Protein AF-A0A8C5PYG5-F1 (afdb_monomer_lite)

InterPro domains:
  IPR000269 Copper amine oxidase [PTHR10638] (22-104)
  IPR015798 Copper amine oxidase, catalytic domain [PF01179] (19-100)
  IPR036460 Copper amine oxidase, catalytic domain superfamily [G3DSA:2.70.98.20] (9-107)
  IPR036460 Copper amine oxidase, catalytic domain superfamily [SSF49998] (23-104)
  IPR049947 Copper amine oxidase, copper-binding site [PS01165] (77-90)

pLDDT: mean 79.38, std 17.61, range [25.11, 94.12]

Secondary structure (DSSP, 8-state):
-------B-PPPTT--SHHHHHTGGGGBSEEEEE--TT---SS-TTGGG-SSS-SS-GGGG-S----TTS-EEEEE---------GGGSSS--STT-----------TT---

Radius of gyration: 17.87 Å; chains: 1; bounding box: 39×53×44 Å

Foldseek 3Di:
DDDDPPPFPDDDPPPPDLVCLQPVLQRDQKDKAADDPVQPDLHDPCCVVPSPDGPHGNVVRPDPDDPPPGHMDMDHDKADDDDDDPVCPPHHDPVPRDIDDDDDDDDPPPPD

Sequence (112 aa):
TFEKFEFECKPNSEMKHSVIRLCVYSSYKLAITKHKDQEHESSSIYHQNDPWNPTVKFSNFINDEDIKDTDLVAWITAGFLHIPHAEDIPNTVTAGNGVGAPLRSFLPGTFY

Organism: NCBI:txid445787

Structure (mmCIF, N/CA/C/O backbone):
data_AF-A0A8C5PYG5-F1
#
_entry.id   AF-A0A8C5PYG5-F1
#
loop_
_atom_site.group_PDB
_atom_site.id
_atom_site.type_symbol
_atom_site.label_atom_id
_atom_site.label_alt_id
_atom_site.label_comp_id
_atom_site.label_asym_id
_atom_site.label_entity_id
_atom_site.label_seq_id
_atom_site.pdbx_PDB_ins_code
_atom_site.Cartn_x
_atom_site.Cartn_y
_atom_site.Cartn_z
_atom_site.occupancy
_atom_site.B_iso_or_equiv
_atom_site.auth_seq_id
_atom_site.auth_comp_id
_atom_site.auth_asym_id
_atom_site.auth_atom_id
_atom_site.pdbx_PDB_model_num
ATOM 1 N N . THR A 1 1 ? -15.546 19.706 9.807 1.00 29.00 1 THR A N 1
ATOM 2 C CA . THR A 1 1 ? -16.313 18.615 9.180 1.00 29.00 1 THR A CA 1
ATOM 3 C C . THR A 1 1 ? -15.469 18.058 8.062 1.00 29.00 1 THR A C 1
ATOM 5 O O . THR A 1 1 ? -15.253 18.769 7.094 1.00 29.00 1 THR A O 1
ATOM 8 N N . PHE A 1 2 ? -14.876 16.876 8.236 1.00 25.11 2 PHE A N 1
ATOM 9 C CA . PHE A 1 2 ? -14.152 16.225 7.143 1.00 25.11 2 PHE A CA 1
ATOM 10 C C . PHE A 1 2 ? -15.192 15.605 6.219 1.00 25.11 2 PHE A C 1
ATOM 12 O O . PHE A 1 2 ? -15.776 14.572 6.533 1.00 25.11 2 PHE A O 1
ATOM 19 N N . GLU A 1 3 ? -15.497 16.310 5.135 1.00 27.70 3 GLU A N 1
ATOM 20 C CA . GLU A 1 3 ? -16.254 15.737 4.036 1.00 27.70 3 GLU A CA 1
ATOM 21 C C . GLU A 1 3 ? -15.373 14.717 3.311 1.00 27.70 3 GLU A C 1
ATOM 23 O O . GLU A 1 3 ? -14.167 14.888 3.133 1.00 27.70 3 GLU A O 1
ATOM 28 N N . LYS A 1 4 ? -16.011 13.609 2.967 1.00 30.28 4 LYS A N 1
ATOM 29 C CA . LYS A 1 4 ? -15.463 12.425 2.325 1.00 30.28 4 LYS A CA 1
ATOM 30 C C . LYS A 1 4 ? -14.752 12.805 1.015 1.00 30.28 4 LYS A C 1
ATOM 32 O O . LYS A 1 4 ? -15.407 13.066 0.012 1.00 30.28 4 LYS A O 1
ATOM 37 N N . PHE A 1 5 ? -13.419 12.824 1.007 1.00 34.53 5 PHE A N 1
ATOM 38 C CA . PHE A 1 5 ? -12.637 12.914 -0.231 1.00 34.53 5 PHE A CA 1
ATOM 39 C C . PHE A 1 5 ? -12.561 11.523 -0.874 1.00 34.53 5 PHE A C 1
ATOM 41 O O . PHE A 1 5 ? -11.644 10.746 -0.620 1.00 34.53 5 PHE A O 1
ATOM 48 N N . GLU A 1 6 ? -13.567 11.187 -1.678 1.00 33.41 6 GLU A N 1
ATOM 49 C CA . GLU A 1 6 ? -13.674 9.909 -2.393 1.00 33.41 6 GLU A CA 1
ATOM 50 C C . GLU A 1 6 ? -12.855 9.994 -3.705 1.00 33.41 6 GLU A C 1
ATOM 52 O O . GLU A 1 6 ? -13.366 10.357 -4.760 1.00 33.41 6 GLU A O 1
ATOM 57 N N . PHE A 1 7 ? -11.546 9.705 -3.653 1.00 36.94 7 PHE A N 1
ATOM 58 C CA . PHE A 1 7 ? -10.719 9.463 -4.852 1.00 36.94 7 PHE A CA 1
ATOM 59 C C . PHE A 1 7 ? -10.709 7.964 -5.172 1.00 36.94 7 PHE A C 1
ATOM 61 O O . PHE A 1 7 ? -9.690 7.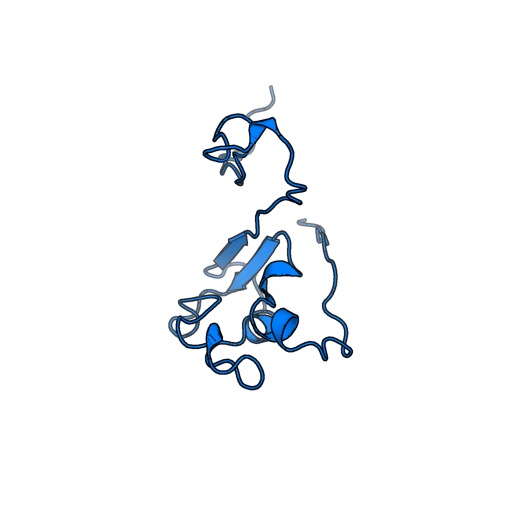287 -5.037 1.00 36.94 7 PHE A O 1
ATOM 68 N N . GLU A 1 8 ? -11.861 7.427 -5.560 1.00 42.12 8 GLU A N 1
ATOM 69 C CA . GLU A 1 8 ? -12.065 5.982 -5.625 1.00 42.12 8 GLU A CA 1
ATOM 70 C C . GLU A 1 8 ? -12.263 5.494 -7.064 1.00 42.12 8 GLU A C 1
ATOM 72 O O . GLU A 1 8 ? -13.185 5.915 -7.759 1.00 42.12 8 GLU A O 1
ATOM 77 N N . CYS A 1 9 ? -11.415 4.563 -7.507 1.00 41.72 9 CYS A N 1
ATOM 78 C CA . CYS A 1 9 ? -11.832 3.565 -8.484 1.00 41.72 9 CYS A CA 1
ATOM 79 C C . CYS A 1 9 ? -12.339 2.382 -7.657 1.00 41.72 9 CYS A C 1
ATOM 81 O O . CYS A 1 9 ? -11.546 1.545 -7.228 1.00 41.72 9 CYS A O 1
ATOM 83 N N . LYS A 1 10 ? -13.640 2.368 -7.335 1.00 45.12 10 LYS A N 1
ATOM 84 C CA . LYS A 1 10 ? -14.218 1.305 -6.505 1.00 45.12 10 LYS A CA 1
ATOM 85 C C . LYS A 1 10 ? -13.972 -0.045 -7.172 1.00 45.12 10 LYS A C 1
ATOM 87 O O . LYS A 1 10 ? -14.439 -0.231 -8.300 1.00 45.12 10 LYS A O 1
ATOM 92 N N . PRO A 1 11 ? -13.292 -0.992 -6.508 1.00 52.25 11 PRO A N 1
ATOM 93 C CA . PRO A 1 11 ? -13.224 -2.346 -7.018 1.00 52.25 11 PRO A CA 1
ATOM 94 C C . PRO A 1 11 ? -14.645 -2.908 -7.115 1.00 52.25 11 PRO A C 1
ATOM 96 O O . PRO A 1 11 ? -15.364 -3.006 -6.123 1.00 52.25 11 PRO A O 1
ATOM 99 N N . ASN A 1 12 ? -15.078 -3.227 -8.332 1.00 47.09 12 ASN A N 1
ATOM 100 C CA . ASN A 1 12 ? -16.399 -3.792 -8.572 1.00 47.09 12 ASN A CA 1
ATOM 101 C C . ASN A 1 12 ? -16.413 -5.298 -8.248 1.00 47.09 12 ASN A C 1
ATOM 103 O O . ASN A 1 12 ? -15.378 -5.963 -8.158 1.00 47.09 12 ASN A O 1
ATOM 107 N N . SER A 1 13 ? -17.612 -5.868 -8.124 1.00 48.84 13 SER A N 1
ATOM 108 C CA . SER A 1 13 ? -17.832 -7.313 -7.952 1.00 48.84 13 SER A CA 1
ATOM 109 C C . SER A 1 13 ? -17.318 -8.167 -9.129 1.00 48.84 13 SER A C 1
ATOM 111 O O . SER A 1 13 ? -17.391 -9.396 -9.085 1.00 48.84 13 SER A O 1
ATOM 113 N N . GLU A 1 14 ? -16.760 -7.540 -10.170 1.00 49.03 14 GLU A N 1
ATOM 114 C CA . GLU A 1 14 ? -16.284 -8.163 -11.402 1.00 49.03 14 GLU A CA 1
ATOM 115 C C . GLU A 1 14 ? -14.758 -8.267 -11.509 1.00 49.03 14 GLU A C 1
ATOM 117 O O . GLU A 1 14 ? -14.259 -8.665 -12.564 1.00 49.03 14 GLU A O 1
ATOM 122 N N . MET A 1 15 ? -13.993 -8.002 -10.441 1.00 56.94 15 MET A N 1
ATOM 123 C CA . MET A 1 15 ? -12.551 -8.298 -10.410 1.00 56.94 15 MET A CA 1
ATOM 124 C C . MET A 1 15 ? -12.302 -9.820 -10.439 1.00 56.94 15 MET A C 1
ATOM 126 O O . MET A 1 15 ? -12.039 -10.495 -9.436 1.00 56.94 15 MET A O 1
ATOM 130 N N . L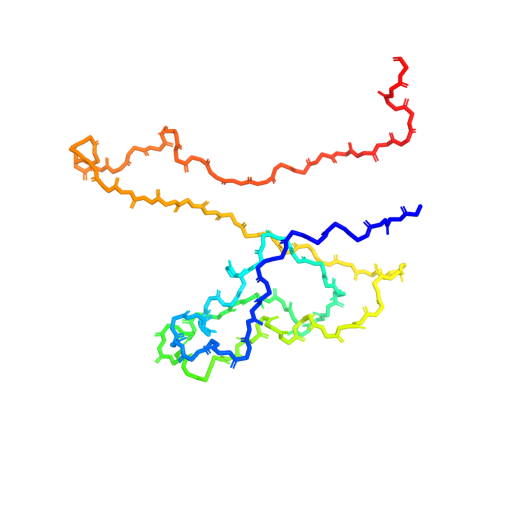YS A 1 16 ? -12.446 -10.394 -11.633 1.00 57.69 16 LYS A N 1
ATOM 131 C CA . LYS A 1 16 ? -12.281 -11.818 -11.947 1.00 57.69 16 LYS A CA 1
ATOM 132 C C . LYS A 1 16 ? -10.846 -12.147 -12.350 1.00 57.69 16 LYS A C 1
ATOM 134 O O . LYS A 1 16 ? -10.462 -13.310 -12.308 1.00 57.69 16 LYS A O 1
ATOM 139 N N . HIS A 1 17 ? -10.052 -11.139 -12.712 1.00 73.94 17 HIS A N 1
ATOM 140 C CA . HIS A 1 17 ? -8.674 -11.336 -13.144 1.00 73.94 17 HIS A CA 1
ATOM 141 C C . HIS A 1 17 ? -7.755 -11.593 -11.942 1.00 73.94 17 HIS A C 1
ATOM 143 O O . HIS A 1 17 ? -7.748 -10.820 -10.982 1.00 73.94 17 HIS A O 1
ATOM 149 N N . SER A 1 18 ? -6.969 -12.670 -12.003 1.00 68.94 18 SER A N 1
ATOM 150 C CA . SER A 1 18 ? -6.073 -13.108 -10.922 1.00 68.94 18 SER A CA 1
ATOM 151 C C . SER A 1 18 ? -5.078 -12.019 -10.508 1.00 68.94 18 SER A C 1
ATOM 153 O O . SER A 1 18 ? -4.862 -11.798 -9.322 1.00 68.94 18 SER A O 1
ATOM 155 N N . VAL A 1 19 ? -4.557 -11.253 -11.472 1.00 74.75 19 VAL A N 1
ATOM 156 C CA . VAL A 1 19 ? -3.633 -10.133 -11.210 1.00 74.75 19 VAL A CA 1
ATOM 157 C C . VAL A 1 19 ? -4.272 -9.058 -10.331 1.00 74.75 19 VAL A C 1
ATOM 159 O O . VAL A 1 19 ? -3.630 -8.541 -9.428 1.00 74.75 19 VAL A O 1
ATOM 162 N N . ILE A 1 20 ? -5.552 -8.752 -10.539 1.00 75.88 20 ILE A N 1
ATOM 163 C CA . ILE A 1 20 ? -6.225 -7.710 -9.760 1.00 75.88 20 ILE A CA 1
ATOM 164 C C . ILE A 1 20 ? -6.435 -8.175 -8.310 1.00 75.88 20 ILE A C 1
ATOM 166 O O . ILE A 1 20 ? -6.333 -7.378 -7.384 1.00 75.88 20 ILE A O 1
ATOM 170 N N . ARG A 1 21 ? -6.665 -9.477 -8.095 1.00 76.44 21 ARG A N 1
ATOM 171 C CA . ARG A 1 21 ? -6.773 -10.076 -6.751 1.00 76.44 21 ARG A CA 1
ATOM 172 C C . ARG A 1 21 ? -5.447 -10.074 -5.996 1.00 76.44 21 ARG A C 1
ATOM 174 O O . ARG A 1 21 ? -5.455 -9.963 -4.774 1.00 76.44 21 ARG A O 1
ATOM 181 N N . LEU A 1 22 ? -4.338 -10.168 -6.723 1.00 81.69 22 LEU A N 1
AT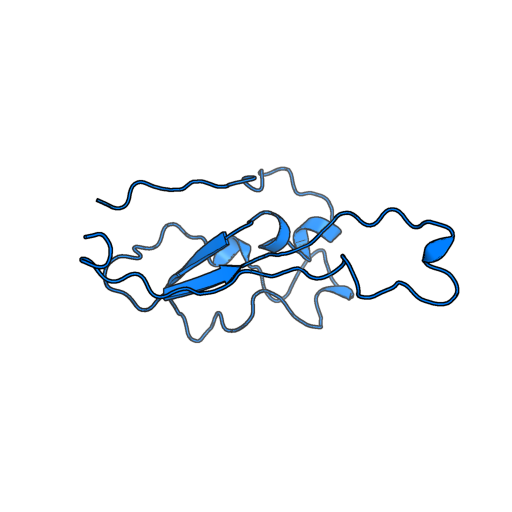OM 182 C CA . LEU A 1 22 ? -2.990 -10.080 -6.176 1.00 81.69 22 LEU A CA 1
ATOM 183 C C . LEU A 1 22 ? -2.653 -8.664 -5.692 1.00 81.69 22 LEU A C 1
ATOM 185 O O . LEU A 1 22 ? -2.065 -8.494 -4.630 1.00 81.69 22 LEU A O 1
ATOM 189 N N . CYS A 1 23 ? -3.031 -7.642 -6.463 1.00 82.81 23 CYS A N 1
ATOM 190 C CA . CYS A 1 23 ? -2.687 -6.250 -6.182 1.00 82.81 23 CYS A CA 1
ATOM 191 C C . CYS A 1 23 ? -3.917 -5.365 -5.943 1.00 82.81 23 CYS A C 1
ATOM 193 O O . CYS A 1 23 ? -3.996 -4.252 -6.459 1.00 82.81 23 CYS A O 1
ATOM 195 N N . VAL A 1 24 ? -4.883 -5.820 -5.136 1.00 85.69 24 VAL A N 1
ATOM 196 C CA . VAL A 1 24 ? -6.138 -5.074 -4.892 1.00 85.69 24 VAL A CA 1
ATOM 197 C C . VAL A 1 24 ? -5.887 -3.648 -4.388 1.00 85.69 24 VAL A C 1
ATOM 199 O O . VAL A 1 24 ? -6.616 -2.731 -4.764 1.00 85.69 24 VAL A O 1
ATOM 202 N N . TYR A 1 25 ? -4.824 -3.433 -3.605 1.00 86.06 25 TYR A N 1
ATOM 203 C CA . TYR A 1 25 ? -4.405 -2.106 -3.136 1.00 86.06 25 TYR A CA 1
ATOM 204 C C . TYR A 1 25 ? -4.201 -1.095 -4.282 1.00 86.06 25 TYR A C 1
ATOM 206 O O . TYR A 1 25 ? -4.420 0.096 -4.086 1.00 86.06 25 TYR A O 1
ATOM 214 N N . SER A 1 26 ? -3.875 -1.554 -5.498 1.00 87.38 26 SER A N 1
ATOM 215 C CA . SER A 1 26 ? -3.723 -0.702 -6.689 1.00 87.38 26 SER A CA 1
ATOM 216 C C . SER A 1 26 ? -5.013 -0.043 -7.174 1.00 87.38 26 SER A C 1
ATOM 218 O O . SER A 1 26 ? -4.952 0.940 -7.910 1.00 87.38 26 SER A O 1
ATOM 220 N N . SER A 1 27 ? -6.175 -0.530 -6.729 1.00 86.12 27 SER A N 1
ATOM 221 C CA . SER A 1 27 ? -7.471 0.095 -7.033 1.00 86.12 27 SER A CA 1
ATOM 222 C C . SER A 1 27 ? -7.704 1.380 -6.226 1.00 86.12 27 SER A C 1
ATOM 224 O O . SER A 1 27 ? -8.537 2.206 -6.597 1.00 86.12 27 SER A O 1
ATOM 226 N N . TYR A 1 28 ? -6.939 1.587 -5.150 1.00 86.12 28 TYR A N 1
ATOM 227 C CA . TYR A 1 28 ? -7.060 2.732 -4.254 1.00 86.12 28 TYR A CA 1
ATOM 228 C C . TYR A 1 28 ? -5.833 3.631 -4.376 1.00 86.12 28 TYR A C 1
ATOM 230 O O . TYR A 1 28 ? -4.705 3.170 -4.230 1.00 86.12 28 TYR A O 1
ATOM 238 N N . LYS A 1 29 ? -6.042 4.936 -4.595 1.00 88.19 29 LYS A N 1
ATOM 239 C CA . LYS A 1 29 ? -4.948 5.925 -4.535 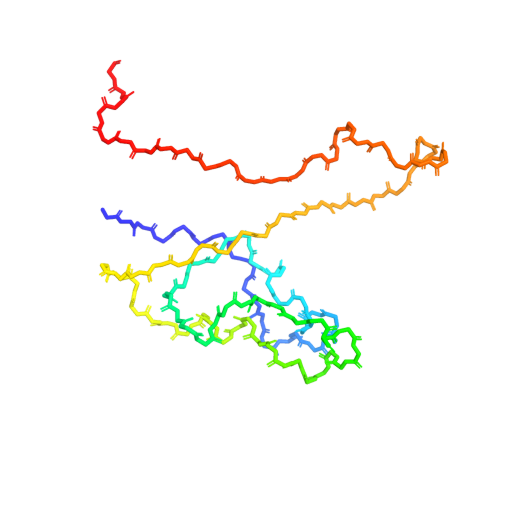1.00 88.19 29 LYS A CA 1
ATOM 240 C C . LYS A 1 29 ? -4.495 6.157 -3.091 1.00 88.19 29 LYS A C 1
ATOM 242 O O . LYS A 1 29 ? -3.303 6.221 -2.805 1.00 88.19 29 LYS A O 1
ATOM 247 N N . LEU A 1 30 ? -5.472 6.274 -2.197 1.00 90.31 30 LEU A N 1
ATOM 248 C CA . LEU A 1 30 ? -5.311 6.411 -0.756 1.00 90.31 30 LEU A CA 1
ATOM 249 C C . LEU A 1 30 ? -6.445 5.634 -0.086 1.00 90.31 30 LEU A C 1
ATOM 251 O O . LEU A 1 30 ? -7.602 5.795 -0.474 1.00 90.31 30 LEU A O 1
ATOM 255 N N . ALA A 1 31 ? -6.121 4.840 0.926 1.00 91.06 31 ALA A N 1
ATOM 256 C CA . ALA A 1 31 ? -7.092 4.224 1.820 1.00 91.06 31 ALA A CA 1
ATOM 257 C C . ALA A 1 31 ? -6.692 4.493 3.273 1.00 91.06 31 ALA A C 1
ATOM 259 O O . ALA A 1 31 ? -5.507 4.497 3.603 1.00 91.06 31 ALA A O 1
ATOM 260 N N . ILE A 1 32 ? -7.677 4.732 4.135 1.00 91.75 32 ILE A N 1
ATOM 261 C CA . ILE A 1 32 ? -7.475 4.934 5.572 1.00 91.75 32 ILE A CA 1
ATOM 262 C C . ILE A 1 32 ? -8.238 3.830 6.289 1.00 91.75 32 ILE A C 1
ATOM 264 O O . ILE A 1 32 ? -9.433 3.662 6.051 1.00 91.75 32 ILE A O 1
ATOM 268 N N . THR A 1 33 ? -7.548 3.086 7.145 1.00 92.94 33 THR A N 1
ATOM 269 C CA . THR A 1 33 ? -8.141 2.005 7.937 1.00 92.94 33 THR A CA 1
ATOM 270 C C . THR A 1 33 ? -7.794 2.195 9.404 1.00 92.94 33 THR A C 1
ATOM 272 O O . THR A 1 33 ? -6.835 2.890 9.747 1.00 92.94 33 THR A O 1
ATOM 275 N N . LYS A 1 34 ? -8.571 1.573 10.286 1.00 93.06 34 LYS A N 1
ATOM 276 C CA . LYS A 1 34 ? -8.201 1.459 11.693 1.00 93.06 34 LYS A CA 1
ATOM 277 C C . LYS A 1 34 ? -6.973 0.556 11.828 1.00 93.06 34 LYS A C 1
ATOM 279 O O . LYS A 1 34 ? -6.875 -0.453 11.132 1.00 93.06 34 LYS A O 1
ATOM 284 N N . HIS A 1 35 ? -6.045 0.906 12.715 1.00 93.19 35 HIS A N 1
ATOM 285 C CA . HIS A 1 35 ? -4.895 0.052 13.000 1.00 93.19 35 HIS A CA 1
ATOM 286 C C . HIS A 1 35 ? -5.339 -1.250 13.690 1.00 93.19 35 HIS A C 1
ATOM 288 O O . HIS A 1 35 ? -6.106 -1.225 14.660 1.00 93.19 35 HIS A O 1
ATOM 294 N N . LYS A 1 36 ? -4.840 -2.390 13.199 1.00 92.94 36 LYS A N 1
ATOM 295 C CA . LYS A 1 36 ? -5.035 -3.715 13.798 1.00 92.94 36 LYS A CA 1
ATOM 296 C C . LYS A 1 36 ? -3.724 -4.489 13.767 1.00 92.94 36 LYS A C 1
ATOM 298 O O . LYS A 1 36 ? -3.100 -4.598 12.716 1.00 92.94 36 LYS A O 1
ATOM 303 N N . ASP A 1 37 ? -3.389 -5.147 14.875 1.00 91.12 37 ASP A N 1
ATOM 304 C CA . ASP A 1 37 ? -2.177 -5.973 14.980 1.00 91.12 37 ASP A CA 1
ATOM 305 C C . ASP A 1 37 ? -2.178 -7.183 14.028 1.00 91.12 37 ASP A C 1
ATOM 307 O O . ASP A 1 37 ? -1.160 -7.818 13.832 1.00 91.12 37 ASP A O 1
ATOM 311 N N . GLN A 1 38 ? -3.311 -7.555 13.430 1.00 88.75 38 GLN A N 1
ATOM 312 C CA . GLN A 1 38 ? -3.358 -8.640 12.439 1.00 88.75 38 GLN A CA 1
ATOM 313 C C . GLN A 1 38 ? -3.237 -8.144 10.988 1.00 88.75 38 GLN A C 1
ATOM 315 O O . GLN A 1 38 ? -3.087 -8.957 10.079 1.00 88.75 38 GLN A O 1
ATOM 320 N N . GLU A 1 39 ? -3.280 -6.829 10.758 1.00 91.06 39 GLU A N 1
ATOM 321 C CA . GLU A 1 39 ? -3.303 -6.191 9.433 1.00 91.06 39 GLU A CA 1
ATOM 322 C C . GLU A 1 39 ? -1.983 -5.441 9.162 1.00 91.06 39 GLU A C 1
ATOM 324 O O . GLU A 1 39 ? -1.973 -4.296 8.720 1.00 91.06 39 GLU A O 1
ATOM 329 N N . HIS A 1 40 ? -0.845 -6.086 9.454 1.00 88.38 40 HIS A N 1
ATOM 330 C CA . HIS A 1 40 ? 0.487 -5.470 9.359 1.00 88.38 40 HIS A CA 1
ATOM 331 C C . HIS A 1 40 ? 0.941 -5.140 7.927 1.00 88.38 40 HIS A C 1
ATOM 333 O O . HIS A 1 40 ? 1.677 -4.178 7.717 1.00 88.38 40 HIS A O 1
ATOM 339 N N . GLU A 1 41 ? 0.537 -5.947 6.944 1.00 90.44 41 GLU A N 1
ATOM 340 C CA . GLU A 1 41 ? 0.982 -5.841 5.553 1.00 90.44 41 GLU A CA 1
ATOM 341 C C . GLU A 1 41 ? -0.228 -5.782 4.614 1.00 90.44 41 GLU A C 1
ATOM 343 O O . GLU A 1 41 ? -1.240 -6.441 4.845 1.00 90.44 41 GLU A O 1
ATOM 348 N N . SER A 1 42 ? -0.125 -5.022 3.520 1.00 88.75 42 SER A N 1
ATOM 349 C CA . SER A 1 42 ? -1.162 -4.955 2.476 1.00 88.75 42 SER A CA 1
ATOM 350 C C . SER A 1 42 ? -1.053 -6.074 1.431 1.00 88.75 42 SER A C 1
ATOM 352 O O . SER A 1 42 ? -1.957 -6.248 0.610 1.00 88.75 42 SER A O 1
ATOM 354 N N . SER A 1 43 ? 0.048 -6.831 1.451 1.00 90.25 43 SER A N 1
ATOM 355 C CA . SER A 1 43 ? 0.391 -7.897 0.506 1.00 90.25 43 SER A CA 1
ATOM 356 C C . SER A 1 43 ? 1.164 -9.015 1.219 1.00 90.25 43 SER A C 1
ATOM 358 O O . SER A 1 43 ? 1.399 -8.936 2.418 1.00 90.25 43 SER A O 1
ATOM 360 N N . SER A 1 44 ? 1.543 -10.070 0.502 1.00 90.19 44 SER A N 1
ATOM 361 C CA . SER A 1 44 ? 2.413 -11.134 1.005 1.00 90.19 44 SER A CA 1
ATOM 362 C C . SER A 1 44 ? 3.340 -11.645 -0.093 1.00 90.19 44 SER A C 1
ATOM 364 O O . SER A 1 44 ? 2.948 -11.741 -1.256 1.00 90.19 44 SER A O 1
ATOM 366 N N . ILE A 1 45 ? 4.547 -12.082 0.279 1.00 90.75 45 ILE A N 1
ATOM 367 C CA . ILE A 1 45 ? 5.517 -12.689 -0.652 1.00 90.75 45 ILE A CA 1
ATOM 368 C C . ILE A 1 45 ? 4.961 -13.913 -1.399 1.00 90.75 45 ILE A C 1
ATOM 370 O O . ILE A 1 45 ? 5.421 -14.240 -2.490 1.00 90.75 45 ILE A O 1
ATOM 374 N N . TYR A 1 46 ? 3.958 -14.587 -0.830 1.00 89.56 46 TYR A N 1
ATOM 375 C CA . TYR A 1 46 ? 3.362 -15.793 -1.406 1.00 89.56 46 TYR A CA 1
ATOM 376 C C . TYR A 1 46 ? 2.264 -15.507 -2.427 1.00 89.56 46 TYR A C 1
ATOM 378 O O . TYR A 1 46 ? 1.875 -16.414 -3.163 1.00 89.56 46 TYR A O 1
ATOM 386 N N . HIS A 1 47 ? 1.782 -14.262 -2.511 1.00 86.25 47 HIS A N 1
ATOM 387 C CA . HIS A 1 47 ? 0.711 -13.895 -3.436 1.00 86.25 47 HIS A CA 1
ATOM 388 C C . HIS A 1 47 ? 1.061 -14.252 -4.877 1.00 86.25 47 HIS A C 1
ATOM 390 O O . HIS A 1 47 ? 0.213 -14.782 -5.588 1.00 86.25 47 HIS A O 1
ATOM 396 N N . GLN A 1 48 ? 2.313 -14.032 -5.295 1.00 85.25 48 GLN A N 1
ATOM 397 C CA . GLN A 1 48 ? 2.747 -14.253 -6.680 1.00 85.25 48 GLN A CA 1
ATOM 398 C C . GLN A 1 48 ? 2.539 -15.699 -7.156 1.00 85.25 48 GLN A C 1
ATOM 400 O O . GLN A 1 48 ? 2.330 -15.923 -8.349 1.00 85.25 48 GLN A O 1
ATOM 405 N N . ASN A 1 49 ? 2.577 -16.659 -6.228 1.00 88.69 49 ASN A N 1
ATOM 406 C CA . ASN A 1 49 ? 2.463 -18.083 -6.529 1.00 88.69 49 ASN A CA 1
ATOM 407 C C . ASN A 1 49 ? 1.012 -18.589 -6.504 1.00 88.69 49 ASN A C 1
ATOM 409 O O . ASN A 1 49 ? 0.704 -19.550 -7.203 1.00 88.69 49 ASN A O 1
ATOM 413 N N . ASP A 1 50 ? 0.124 -17.948 -5.737 1.00 86.56 50 ASP A N 1
ATOM 414 C CA . ASP A 1 50 ? -1.312 -18.254 -5.714 1.00 86.56 50 ASP A CA 1
ATOM 415 C C . ASP A 1 50 ? -2.157 -16.965 -5.686 1.00 86.56 50 ASP A C 1
ATOM 417 O O . ASP A 1 50 ? -2.634 -16.526 -4.633 1.00 86.56 50 ASP A O 1
ATOM 421 N N . PRO A 1 51 ? -2.366 -16.337 -6.856 1.00 81.44 51 PRO A N 1
ATOM 422 C CA . PRO A 1 51 ? -3.163 -15.119 -6.958 1.00 81.44 51 PRO A CA 1
ATOM 423 C C . PRO A 1 51 ? -4.677 -15.364 -6.838 1.00 81.44 51 PRO A C 1
ATOM 425 O O . PRO A 1 51 ? -5.443 -14.408 -6.693 1.00 81.44 51 PRO A O 1
ATOM 428 N N . TRP A 1 52 ? -5.146 -16.614 -6.925 1.00 84.88 52 TRP A N 1
ATOM 429 C CA . TRP A 1 52 ? -6.575 -16.928 -6.801 1.00 84.88 52 TRP A CA 1
ATOM 430 C C . TRP A 1 52 ? -7.013 -16.995 -5.342 1.00 84.88 52 TRP A C 1
ATOM 432 O O . TRP A 1 52 ? -8.130 -16.565 -5.027 1.00 84.88 52 TRP A O 1
ATOM 442 N N . ASN A 1 53 ? -6.134 -17.469 -4.457 1.00 85.38 53 ASN A N 1
ATOM 443 C CA . ASN A 1 53 ? -6.363 -17.483 -3.019 1.00 85.38 53 ASN A CA 1
ATOM 444 C C . ASN A 1 53 ? -5.239 -16.762 -2.248 1.00 85.38 53 ASN A C 1
ATOM 446 O O . ASN A 1 53 ? -4.453 -17.395 -1.544 1.00 85.38 53 ASN A O 1
ATOM 450 N N . PRO A 1 54 ? -5.180 -15.421 -2.334 1.00 83.38 54 PRO A N 1
ATOM 451 C CA . PRO A 1 54 ? -4.137 -14.649 -1.674 1.00 83.38 54 PRO A CA 1
ATOM 452 C C . PRO A 1 54 ? -4.236 -14.762 -0.144 1.00 83.38 54 PRO A C 1
ATOM 454 O O . PRO A 1 54 ? -5.323 -14.630 0.427 1.00 83.38 54 PRO A O 1
ATOM 457 N N . THR A 1 55 ? -3.088 -14.955 0.513 1.00 86.75 55 THR A N 1
ATOM 458 C CA . THR A 1 55 ? -2.953 -15.071 1.978 1.00 86.75 55 THR A CA 1
ATOM 459 C C . THR A 1 55 ? -3.460 -13.824 2.705 1.00 86.75 55 THR A C 1
ATOM 461 O O . THR A 1 55 ? -4.252 -13.919 3.636 1.00 86.75 55 THR A O 1
ATOM 464 N N . VAL A 1 56 ? -3.034 -12.647 2.244 1.00 88.75 56 VAL A N 1
ATOM 465 C CA . VAL A 1 56 ? -3.521 -11.332 2.689 1.00 88.75 56 VAL A CA 1
ATOM 466 C C . VAL A 1 56 ? -4.519 -10.773 1.673 1.00 88.75 56 VAL A C 1
ATOM 468 O O . VAL A 1 56 ? -4.246 -10.781 0.475 1.00 88.75 56 VAL A O 1
ATOM 471 N N . LYS A 1 57 ? -5.670 -10.273 2.132 1.00 87.81 57 LYS A N 1
ATOM 472 C CA . LYS A 1 57 ? -6.714 -9.674 1.282 1.00 87.81 57 LYS A CA 1
ATOM 473 C C . LYS A 1 57 ? -6.965 -8.235 1.715 1.00 87.81 57 LYS A C 1
ATOM 475 O O . LYS A 1 57 ? -7.804 -7.999 2.576 1.00 87.81 57 LYS A O 1
ATOM 480 N N . PHE A 1 58 ? -6.276 -7.283 1.085 1.00 89.19 58 PHE A N 1
ATOM 481 C CA . PHE A 1 58 ? -6.379 -5.856 1.422 1.00 89.19 58 PHE A CA 1
ATOM 482 C C . PHE A 1 58 ? -7.818 -5.312 1.380 1.00 89.19 58 PHE A C 1
ATOM 484 O O . PHE A 1 58 ? -8.185 -4.467 2.188 1.00 89.19 58 PHE A O 1
ATOM 491 N N . SER A 1 59 ? -8.671 -5.838 0.491 1.00 87.31 59 SER A N 1
ATOM 492 C CA . SER A 1 59 ? -10.100 -5.488 0.445 1.00 87.31 59 SER A CA 1
ATOM 493 C C . SER A 1 59 ? -10.817 -5.662 1.782 1.00 87.31 59 SER A C 1
ATOM 495 O O . SER A 1 59 ? -11.778 -4.954 2.044 1.00 87.31 59 SER A O 1
ATOM 497 N N . ASN A 1 60 ? -10.368 -6.602 2.616 1.00 89.00 60 ASN A N 1
ATOM 498 C CA . ASN A 1 60 ? -11.001 -6.890 3.897 1.00 89.00 60 ASN A CA 1
ATOM 499 C C . ASN A 1 60 ? -10.692 -5.826 4.956 1.00 89.00 60 ASN A C 1
ATOM 501 O O . ASN A 1 60 ? -11.412 -5.755 5.946 1.00 89.00 60 ASN A O 1
ATOM 505 N N . PHE A 1 61 ? -9.652 -5.009 4.757 1.00 90.19 61 PHE A N 1
ATOM 506 C CA . PHE A 1 61 ? -9.292 -3.939 5.690 1.00 90.19 61 PHE A CA 1
ATOM 507 C C . PHE A 1 61 ? -10.252 -2.745 5.557 1.00 90.19 61 PHE A C 1
ATOM 509 O O . PHE A 1 61 ? -10.355 -1.923 6.462 1.00 90.19 61 PHE A O 1
ATOM 516 N N . ILE A 1 62 ? -10.964 -2.647 4.425 1.00 88.75 62 ILE A N 1
ATOM 517 C CA . ILE A 1 62 ? -11.989 -1.635 4.158 1.00 88.75 62 ILE A CA 1
ATOM 518 C C . ILE A 1 62 ? -13.355 -2.270 4.425 1.00 88.75 62 ILE A C 1
ATOM 520 O O . ILE A 1 62 ? -13.980 -2.846 3.536 1.00 88.75 62 ILE A O 1
ATOM 524 N N . ASN A 1 63 ? -13.792 -2.204 5.677 1.00 86.44 63 ASN A N 1
ATOM 525 C CA . ASN A 1 63 ? -14.963 -2.924 6.181 1.00 86.44 63 ASN A CA 1
ATOM 526 C C . ASN A 1 63 ? -15.963 -2.022 6.932 1.00 86.44 63 ASN A C 1
ATOM 528 O O . ASN A 1 63 ? -16.597 -2.471 7.883 1.00 86.44 63 ASN A O 1
ATOM 532 N N . ASP A 1 64 ? -16.101 -0.763 6.500 1.00 86.94 64 ASP A N 1
ATOM 533 C CA . ASP A 1 64 ? -17.025 0.236 7.071 1.00 86.94 64 ASP A CA 1
ATOM 534 C C . ASP A 1 64 ? -16.877 0.445 8.598 1.00 86.94 64 ASP A C 1
ATOM 536 O O . ASP A 1 64 ? -17.824 0.821 9.291 1.00 86.94 64 ASP A O 1
ATOM 540 N N . GLU A 1 65 ? -15.679 0.214 9.142 1.00 88.31 65 GLU A N 1
ATOM 541 C CA . GLU A 1 65 ? -15.353 0.493 10.542 1.00 88.31 65 GLU A CA 1
ATOM 542 C C . GLU A 1 65 ? -15.377 1.999 10.857 1.00 88.31 65 GLU A C 1
ATOM 544 O O . GLU A 1 65 ? -15.044 2.837 10.017 1.00 88.31 65 GLU A O 1
ATOM 549 N N . ASP A 1 66 ? -15.737 2.352 12.099 1.00 89.94 66 ASP A N 1
ATOM 550 C CA . ASP A 1 66 ? -15.622 3.735 12.568 1.00 89.94 66 ASP A CA 1
ATOM 551 C C . ASP A 1 66 ? -14.146 4.113 12.758 1.00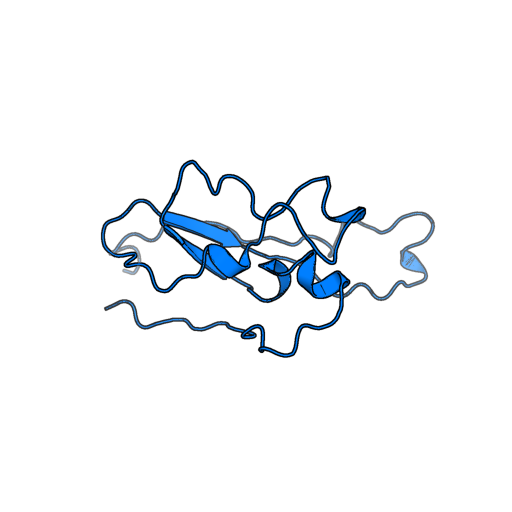 89.94 66 ASP A C 1
ATOM 553 O O . ASP A 1 66 ? -13.396 3.432 13.462 1.00 89.94 66 ASP A O 1
ATOM 557 N N . ILE A 1 67 ? -13.756 5.214 12.117 1.00 89.75 67 ILE A N 1
ATOM 558 C CA . ILE A 1 67 ? -12.385 5.744 12.066 1.00 89.75 67 ILE A CA 1
ATOM 559 C C . ILE A 1 67 ? -12.217 7.020 12.903 1.00 89.75 67 ILE A C 1
ATOM 561 O O . ILE A 1 67 ? -11.179 7.682 12.839 1.00 89.75 67 ILE A O 1
ATOM 565 N N . LYS A 1 68 ? -13.253 7.431 13.642 1.00 92.25 68 LYS A N 1
ATOM 566 C CA . LYS A 1 68 ? -13.201 8.623 14.495 1.00 92.25 68 LYS A CA 1
ATOM 567 C C . LYS A 1 68 ? -12.454 8.330 15.790 1.00 92.25 68 LYS A C 1
ATOM 569 O O . LYS A 1 68 ? -12.788 7.387 16.495 1.00 92.25 68 LYS A O 1
ATOM 574 N N . ASP A 1 69 ? -11.486 9.186 16.116 1.00 91.88 69 ASP A N 1
ATOM 575 C CA . ASP A 1 69 ? -10.725 9.154 17.375 1.00 91.88 69 ASP A CA 1
ATOM 576 C C . ASP A 1 69 ? -10.065 7.793 17.682 1.00 91.88 69 ASP A C 1
ATOM 578 O O . ASP A 1 69 ? -9.875 7.412 18.838 1.00 91.88 69 ASP A O 1
ATOM 582 N N . THR A 1 70 ? -9.692 7.054 16.635 1.00 93.00 70 THR A N 1
ATOM 583 C CA . THR A 1 70 ? -8.962 5.786 16.728 1.00 93.00 70 THR A CA 1
ATOM 584 C C . THR A 1 70 ? -7.542 5.914 16.192 1.00 93.00 70 THR A C 1
ATOM 586 O O . THR A 1 70 ? -7.201 6.884 15.520 1.00 93.00 70 THR A O 1
ATOM 589 N N . ASP A 1 71 ? -6.719 4.899 16.446 1.00 94.12 71 ASP A N 1
ATOM 590 C CA . ASP A 1 71 ? -5.448 4.727 15.746 1.00 94.12 71 ASP A CA 1
ATOM 591 C C . ASP A 1 71 ? -5.698 4.353 14.275 1.00 94.12 71 ASP A C 1
ATOM 593 O O . ASP A 1 71 ? -6.530 3.484 13.982 1.00 94.12 71 ASP A O 1
ATOM 597 N N . LEU A 1 72 ? -5.020 5.039 13.354 1.00 93.88 72 LEU A N 1
ATOM 598 C CA . LEU A 1 72 ? -5.282 4.989 11.917 1.00 93.88 72 LEU A CA 1
ATOM 599 C C . LEU A 1 72 ? -4.017 4.658 11.134 1.00 93.88 72 LEU A C 1
ATOM 601 O O . LEU A 1 72 ? -2.931 5.156 11.419 1.00 93.88 72 LEU A O 1
ATOM 605 N N . VAL A 1 73 ? -4.199 3.899 10.058 1.00 94.00 73 VAL A N 1
ATOM 606 C CA . VAL A 1 73 ? -3.167 3.596 9.068 1.00 94.00 73 VAL A CA 1
ATOM 607 C C . VAL A 1 73 ? -3.575 4.192 7.727 1.00 94.00 73 VAL A C 1
ATOM 609 O O . VAL A 1 73 ? -4.696 3.986 7.259 1.00 94.00 73 VAL A O 1
ATOM 612 N N . ALA A 1 74 ? -2.657 4.930 7.102 1.00 92.50 74 ALA A N 1
ATOM 613 C CA . ALA A 1 74 ? -2.821 5.457 5.753 1.00 92.50 74 ALA A CA 1
ATOM 614 C C . ALA A 1 74 ? -2.043 4.596 4.749 1.00 92.50 74 ALA A C 1
ATOM 616 O O . ALA A 1 74 ? -0.816 4.513 4.795 1.00 92.50 74 ALA A O 1
ATOM 617 N N . TRP A 1 75 ? -2.764 3.997 3.808 1.00 93.56 75 TRP A N 1
ATOM 618 C CA . TRP A 1 75 ? -2.225 3.191 2.720 1.00 93.56 75 TRP A CA 1
ATOM 619 C C . TRP A 1 75 ? -2.188 4.031 1.450 1.00 93.56 75 TRP A C 1
ATOM 621 O O . TRP A 1 75 ? -3.234 4.408 0.921 1.00 93.56 75 TRP A O 1
ATOM 631 N N . ILE A 1 76 ? -0.989 4.343 0.964 1.00 93.00 76 ILE A N 1
ATOM 632 C CA . ILE A 1 76 ? -0.789 5.182 -0.221 1.00 93.00 76 ILE A CA 1
ATOM 633 C C . ILE A 1 76 ? -0.286 4.302 -1.357 1.00 93.00 76 ILE A C 1
ATOM 635 O O . ILE A 1 76 ? 0.779 3.695 -1.239 1.00 93.00 76 ILE A O 1
ATOM 639 N N . THR A 1 77 ? -1.009 4.289 -2.476 1.00 91.56 77 THR A N 1
ATOM 640 C CA . THR A 1 77 ? -0.536 3.634 -3.696 1.00 91.56 77 THR A CA 1
ATOM 641 C C . THR A 1 77 ? -0.071 4.677 -4.693 1.00 91.56 77 THR A C 1
ATOM 643 O O . THR A 1 77 ? -0.824 5.569 -5.084 1.00 91.56 77 THR A O 1
ATOM 646 N N . ALA A 1 78 ? 1.172 4.544 -5.139 1.00 90.12 78 ALA A N 1
ATOM 647 C CA . ALA A 1 78 ? 1.771 5.452 -6.096 1.00 90.12 78 ALA A CA 1
ATOM 648 C C . ALA A 1 78 ? 2.433 4.644 -7.222 1.00 90.12 78 ALA A C 1
ATOM 650 O O . ALA A 1 78 ? 3.142 3.672 -6.967 1.00 90.12 78 ALA A O 1
ATOM 651 N N . GLY A 1 79 ? 2.169 5.024 -8.470 1.00 87.69 79 GLY A N 1
ATOM 652 C CA . GLY A 1 79 ? 2.693 4.351 -9.656 1.00 87.69 79 GLY A CA 1
ATOM 653 C C . GLY A 1 79 ? 2.522 5.211 -10.905 1.00 87.69 79 GLY A C 1
ATOM 654 O O . GLY A 1 79 ? 1.929 6.289 -10.850 1.00 87.69 79 GLY A O 1
ATOM 655 N N . PHE A 1 80 ? 3.047 4.734 -12.030 1.00 86.94 80 PHE A N 1
ATOM 656 C CA . PHE A 1 80 ? 2.987 5.416 -13.319 1.00 86.94 80 PHE A CA 1
ATOM 657 C C . PHE A 1 80 ? 2.854 4.403 -14.459 1.00 86.94 80 PHE A C 1
ATOM 659 O O . PHE A 1 80 ? 3.149 3.220 -14.298 1.00 86.94 80 PHE A O 1
ATOM 666 N N . LEU A 1 81 ? 2.394 4.874 -15.617 1.00 89.25 81 LEU A N 1
ATOM 667 C CA . LEU A 1 81 ? 2.392 4.091 -16.847 1.00 89.25 81 LEU A CA 1
ATOM 668 C C . LEU A 1 81 ? 3.759 4.232 -17.520 1.00 89.25 81 LEU A C 1
ATOM 670 O O . LEU A 1 81 ? 4.119 5.333 -17.935 1.00 89.25 81 LEU A O 1
ATOM 674 N N . HIS A 1 82 ? 4.498 3.133 -17.663 1.00 88.94 82 HIS A N 1
ATOM 675 C CA . HIS A 1 82 ? 5.757 3.125 -18.411 1.00 88.94 82 HIS A CA 1
ATOM 676 C C . HIS A 1 82 ? 5.532 2.558 -19.813 1.00 88.94 82 HIS A C 1
ATOM 678 O O . HIS A 1 82 ? 5.209 1.383 -19.973 1.00 88.94 82 HIS A O 1
ATOM 684 N N . ILE A 1 83 ? 5.701 3.403 -20.830 1.00 90.94 83 ILE A N 1
ATOM 685 C CA . ILE A 1 83 ? 5.851 2.980 -22.225 1.00 90.94 83 ILE A CA 1
ATOM 686 C C . ILE A 1 83 ? 7.355 3.058 -22.518 1.00 90.94 83 ILE A C 1
ATOM 688 O O . ILE A 1 83 ? 7.898 4.159 -22.427 1.00 90.94 83 ILE A O 1
ATOM 692 N N . PRO A 1 84 ? 8.043 1.940 -22.805 1.00 87.81 84 PRO A N 1
ATOM 693 C CA . PRO A 1 84 ? 9.480 1.961 -23.060 1.00 87.81 84 PRO A CA 1
ATOM 694 C C . PRO A 1 84 ? 9.835 2.701 -24.351 1.00 87.81 84 PRO A C 1
ATOM 696 O O . PRO A 1 84 ? 9.167 2.527 -25.374 1.00 87.81 84 PRO A O 1
ATOM 699 N N . HIS A 1 85 ? 10.920 3.475 -24.322 1.00 87.56 85 HIS A N 1
ATOM 700 C CA . HIS A 1 85 ? 11.454 4.176 -25.497 1.00 87.56 85 HIS A CA 1
ATOM 701 C C . HIS A 1 85 ? 12.969 3.964 -25.639 1.00 87.56 85 HIS A C 1
ATOM 703 O O . HIS A 1 85 ? 13.613 3.386 -24.770 1.00 87.56 85 HIS A O 1
ATOM 709 N N . ALA A 1 86 ? 13.560 4.420 -26.751 1.00 89.00 86 ALA A N 1
ATOM 710 C CA . ALA A 1 86 ? 14.976 4.181 -27.070 1.00 89.00 86 ALA A CA 1
ATOM 711 C C . ALA A 1 86 ? 15.957 4.692 -25.994 1.00 89.00 86 ALA A C 1
ATOM 713 O O . ALA A 1 86 ? 17.038 4.133 -25.835 1.00 89.00 86 ALA A O 1
ATOM 714 N N . GLU A 1 87 ? 15.566 5.723 -25.247 1.00 84.81 87 GLU A N 1
ATOM 715 C CA . GLU A 1 87 ? 16.347 6.310 -24.153 1.00 84.81 87 GLU A CA 1
ATOM 716 C C . GLU A 1 87 ? 16.438 5.399 -22.912 1.00 84.81 87 GLU A C 1
ATOM 718 O O . GLU A 1 87 ? 17.302 5.614 -22.066 1.00 84.81 87 GLU A O 1
ATOM 723 N N . ASP A 1 88 ? 15.610 4.350 -22.818 1.00 85.56 88 ASP A N 1
ATOM 724 C CA . ASP A 1 88 ? 15.638 3.366 -21.725 1.00 85.56 88 ASP A CA 1
ATOM 725 C C . ASP A 1 88 ? 16.714 2.273 -21.910 1.00 85.56 88 ASP A C 1
ATOM 727 O O . ASP A 1 88 ? 16.812 1.350 -21.100 1.00 85.56 88 ASP A O 1
ATOM 731 N N . ILE A 1 89 ? 17.528 2.343 -22.972 1.00 82.81 89 ILE A N 1
ATOM 732 C CA . ILE A 1 89 ? 18.593 1.373 -23.268 1.00 82.81 89 ILE A CA 1
ATOM 733 C C . ILE A 1 89 ? 19.961 2.003 -22.949 1.00 82.81 89 ILE A C 1
ATOM 735 O O . ILE A 1 89 ? 20.262 3.084 -23.454 1.00 82.81 89 ILE A O 1
ATOM 739 N N . PRO A 1 90 ? 20.850 1.337 -22.182 1.00 87.38 90 PRO A N 1
ATOM 740 C CA . PRO A 1 90 ? 20.731 -0.020 -21.635 1.00 87.38 90 PRO A CA 1
ATOM 741 C C . PRO A 1 90 ? 19.910 -0.115 -20.343 1.00 87.38 90 PRO A C 1
ATOM 743 O O . PRO A 1 90 ? 19.529 -1.218 -19.965 1.00 87.38 90 PRO A O 1
ATOM 746 N N . ASN A 1 91 ? 19.662 1.015 -19.675 1.00 86.62 91 ASN A N 1
ATOM 747 C CA . ASN A 1 91 ? 18.970 1.085 -18.395 1.00 86.62 91 ASN A CA 1
ATOM 748 C C . ASN A 1 91 ? 17.958 2.234 -18.412 1.00 86.62 91 ASN A C 1
ATOM 750 O O . ASN A 1 91 ? 18.277 3.330 -18.871 1.00 86.62 91 ASN A O 1
ATOM 754 N N . THR A 1 92 ? 16.792 2.020 -17.805 1.00 77.69 92 THR A N 1
ATOM 755 C CA . THR A 1 92 ? 15.829 3.088 -17.521 1.00 77.69 92 THR A CA 1
ATOM 756 C C . THR A 1 92 ? 16.448 4.141 -16.607 1.00 77.69 92 THR A C 1
ATOM 758 O O . THR A 1 92 ? 17.031 3.829 -15.564 1.00 77.69 92 THR A O 1
ATOM 761 N N . VAL A 1 93 ? 16.309 5.408 -16.990 1.00 79.31 93 VAL A N 1
ATOM 762 C CA . VAL A 1 93 ? 16.830 6.537 -16.215 1.00 79.31 93 VAL A CA 1
ATOM 763 C C . VAL A 1 93 ? 15.962 6.818 -14.985 1.00 79.31 93 VAL A C 1
ATOM 765 O O . VAL A 1 93 ? 14.754 6.602 -14.985 1.00 79.31 93 VAL A O 1
ATOM 768 N N . THR A 1 94 ? 16.566 7.312 -13.902 1.00 78.81 94 THR A N 1
ATOM 769 C CA . THR A 1 94 ? 15.834 7.668 -12.670 1.00 78.81 94 THR A CA 1
ATOM 770 C C . THR A 1 94 ? 15.209 9.062 -12.731 1.00 78.81 94 THR A C 1
ATOM 772 O O . THR A 1 94 ? 14.224 9.332 -12.042 1.00 78.81 94 THR A O 1
ATOM 775 N N . ALA A 1 95 ? 15.757 9.959 -13.556 1.00 80.06 95 ALA A N 1
ATOM 776 C CA . ALA A 1 95 ? 15.218 11.299 -13.752 1.00 80.06 95 ALA A CA 1
ATOM 777 C C . ALA A 1 95 ? 13.815 11.221 -14.376 1.00 80.06 95 ALA A C 1
ATOM 779 O O . ALA A 1 95 ? 13.624 10.566 -15.393 1.00 80.06 95 ALA A O 1
ATOM 780 N N . GLY A 1 96 ? 12.830 11.876 -13.755 1.00 76.69 96 GLY A N 1
ATOM 781 C CA . GLY A 1 96 ? 11.433 11.855 -14.212 1.00 76.69 96 GLY A CA 1
ATOM 782 C C . GLY A 1 96 ? 10.609 10.643 -13.756 1.00 76.69 96 GLY A C 1
ATOM 783 O O . GLY A 1 96 ? 9.387 10.718 -13.796 1.00 76.69 96 GLY A O 1
ATOM 784 N N . ASN A 1 97 ? 11.245 9.590 -13.225 1.00 79.56 97 ASN A N 1
ATOM 785 C CA . ASN A 1 97 ? 10.577 8.363 -12.758 1.00 79.56 97 ASN A CA 1
ATOM 786 C C . ASN A 1 97 ? 10.337 8.329 -11.236 1.00 79.56 97 ASN A C 1
ATOM 788 O O . ASN A 1 97 ? 9.985 7.295 -10.667 1.00 79.56 97 ASN A O 1
ATOM 792 N N . GLY A 1 98 ? 10.535 9.460 -10.553 1.00 82.81 98 GLY A N 1
ATOM 793 C CA . GLY A 1 98 ? 10.250 9.597 -9.128 1.00 82.81 98 GLY A CA 1
ATOM 794 C C . GLY A 1 98 ? 8.747 9.632 -8.861 1.00 82.81 98 GLY A C 1
ATOM 795 O O . GLY A 1 98 ? 8.040 10.481 -9.399 1.00 82.81 98 GLY A O 1
ATOM 796 N N . VAL A 1 99 ? 8.267 8.741 -7.996 1.00 87.44 99 VAL A N 1
ATOM 797 C CA . VAL A 1 99 ? 6.858 8.658 -7.602 1.00 87.44 99 VAL A CA 1
ATOM 798 C C . VAL A 1 99 ? 6.763 8.528 -6.083 1.00 87.44 99 VAL A C 1
ATOM 800 O O . VAL A 1 99 ? 7.548 7.817 -5.463 1.00 87.44 99 VAL A O 1
ATOM 803 N N . GLY A 1 100 ? 5.809 9.227 -5.470 1.00 86.88 100 GLY A N 1
ATOM 804 C CA . GLY A 1 100 ? 5.587 9.187 -4.028 1.00 86.88 100 GLY A CA 1
ATOM 805 C C . GLY A 1 100 ? 4.546 10.204 -3.575 1.00 86.88 100 GLY A C 1
ATOM 806 O O . GLY A 1 100 ? 3.986 10.941 -4.388 1.00 86.88 100 GLY A O 1
ATOM 807 N N . ALA A 1 101 ? 4.302 10.252 -2.268 1.00 88.56 101 ALA A N 1
ATOM 808 C CA . ALA A 1 101 ? 3.393 11.206 -1.645 1.00 88.56 101 ALA A CA 1
ATOM 809 C C . ALA A 1 101 ? 4.095 11.901 -0.466 1.00 88.56 101 ALA A C 1
ATOM 811 O O . ALA A 1 101 ? 4.431 11.235 0.515 1.00 88.56 101 ALA A O 1
ATOM 812 N N . PRO A 1 102 ? 4.351 13.220 -0.538 1.00 88.56 102 PRO A N 1
ATOM 813 C CA . PRO A 1 102 ? 4.960 13.944 0.570 1.00 88.56 102 PRO A CA 1
ATOM 814 C C . PRO A 1 102 ? 3.968 14.093 1.731 1.00 88.56 102 PRO A C 1
ATOM 816 O O . PRO A 1 102 ? 2.825 14.504 1.534 1.00 88.56 102 PRO A O 1
ATOM 819 N N . LEU A 1 103 ? 4.426 13.822 2.954 1.00 87.44 103 LEU A N 1
ATOM 820 C CA . LEU A 1 103 ? 3.679 14.125 4.173 1.00 87.44 103 LEU A CA 1
ATOM 821 C C . LEU A 1 103 ? 4.044 15.530 4.647 1.00 87.44 103 LEU A C 1
ATOM 823 O O . LEU A 1 103 ? 5.217 15.841 4.855 1.00 87.44 103 LEU A O 1
ATOM 827 N N . ARG A 1 104 ? 3.037 16.388 4.815 1.00 89.25 104 ARG A N 1
ATOM 828 C CA . ARG A 1 104 ? 3.224 17.768 5.264 1.00 89.25 104 ARG A CA 1
ATOM 829 C C . ARG A 1 104 ? 2.369 18.039 6.490 1.00 89.25 104 ARG A C 1
ATOM 831 O O . ARG A 1 104 ? 1.180 17.734 6.496 1.00 89.25 104 ARG A O 1
ATOM 838 N N . SER A 1 105 ? 2.969 18.662 7.499 1.00 86.94 105 SER A N 1
ATOM 839 C CA . SER A 1 105 ? 2.244 19.134 8.675 1.00 86.94 105 SER A CA 1
ATOM 840 C C . SER A 1 105 ? 1.191 20.162 8.269 1.00 86.94 105 SER A C 1
ATOM 842 O O . SER A 1 105 ? 1.490 21.117 7.548 1.00 86.94 105 SER A O 1
ATOM 844 N N . PHE A 1 106 ? -0.026 19.989 8.770 1.00 84.31 106 PHE A N 1
ATOM 845 C CA . PHE A 1 106 ? -1.088 20.979 8.672 1.00 84.31 106 PHE A CA 1
ATOM 846 C C . PHE A 1 106 ? -1.420 21.462 10.082 1.00 84.31 106 PHE A C 1
ATOM 848 O O . PHE A 1 106 ? -1.919 20.691 10.899 1.00 84.31 106 PHE A O 1
ATOM 855 N N . LEU A 1 107 ? -1.104 22.723 10.381 1.00 86.44 107 LEU A N 1
ATOM 856 C CA . LEU A 1 107 ? -1.419 23.352 11.661 1.00 86.44 107 LEU A CA 1
ATOM 857 C C . LEU A 1 107 ? -2.441 24.473 11.427 1.00 86.44 107 LEU A C 1
ATOM 859 O O . LEU A 1 107 ? -2.218 25.317 10.555 1.00 86.44 107 LEU A O 1
ATOM 863 N N . PRO A 1 108 ? -3.546 24.533 12.186 1.00 73.38 108 PRO A N 1
ATOM 864 C CA . PRO A 1 108 ? -4.479 25.647 12.078 1.00 73.38 108 PRO A CA 1
ATOM 865 C C . PRO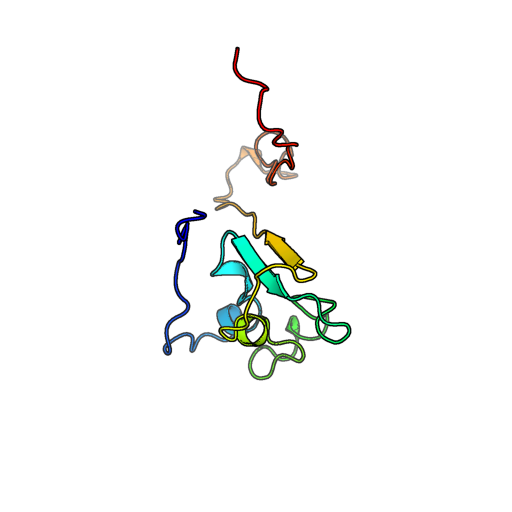 A 1 108 ? -3.772 26.957 12.474 1.00 73.38 108 PRO A C 1
ATOM 867 O O . PRO A 1 108 ? -3.301 27.091 13.600 1.00 73.38 108 PRO A O 1
ATOM 870 N N . GLY A 1 109 ? -3.670 27.908 11.533 1.00 68.31 109 GLY A N 1
ATOM 871 C CA . GLY A 1 109 ? -3.078 29.240 11.753 1.00 68.31 109 GLY A CA 1
ATOM 872 C C . GLY A 1 109 ? -1.859 29.604 10.894 1.00 68.31 109 GLY A C 1
ATOM 873 O O . GLY A 1 109 ? -1.297 30.674 11.090 1.00 68.31 109 GLY A O 1
ATOM 874 N N . THR A 1 110 ? -1.439 28.765 9.938 1.00 58.59 110 THR A N 1
ATOM 875 C CA . THR A 1 110 ? -0.284 29.055 9.051 1.00 58.59 110 THR A CA 1
ATOM 876 C C . THR A 1 110 ? -0.622 29.856 7.784 1.00 58.59 110 THR A C 1
ATOM 878 O O . THR A 1 110 ? 0.214 29.973 6.892 1.00 58.59 110 THR A O 1
ATOM 881 N N . PHE A 1 111 ? -1.825 30.429 7.707 1.00 59.75 111 PHE A N 1
ATOM 882 C CA . PHE A 1 111 ? -2.211 31.395 6.678 1.00 59.75 111 PHE A CA 1
ATOM 883 C C . PHE A 1 111 ? -2.600 32.710 7.366 1.00 59.75 111 PHE A C 1
ATOM 885 O O . PHE A 1 111 ? -3.760 32.898 7.728 1.00 59.75 111 PHE A O 1
ATOM 892 N N . TYR A 1 112 ? -1.612 33.579 7.572 1.00 46.81 112 TYR A N 1
ATOM 893 C CA . TYR A 1 112 ? -1.765 35.022 7.761 1.00 46.81 112 TYR A CA 1
ATOM 894 C C . TYR A 1 112 ? -0.736 35.711 6.870 1.00 46.81 112 TYR A C 1
ATOM 896 O O . TYR A 1 112 ? 0.389 35.164 6.772 1.00 46.81 112 TYR A O 1
#